Protein AF-A0A2G9HB87-F1 (afdb_monomer)

Foldseek 3Di:
DWDDPPVPPDIDDADDAAAPPDPDWWAQWAWDAAPVRKIKIWTQTDPPLQATWMWIGPPRRRDIDHTDGAPAGAPSAHKYWDQAPVRKIWIWGAGPDQQWIFIWIDNHRRNDIDTDDTPGHDPPWGWGDKYWDQDPVRKIKIWIQTSVPDIDIDIGHDD

Mean predicted aligned error: 3.16 Å

Structure (mmCIF, N/CA/C/O backbone):
data_AF-A0A2G9HB87-F1
#
_entry.id   AF-A0A2G9HB87-F1
#
loop_
_atom_site.group_PDB
_atom_site.id
_atom_site.type_symbol
_atom_site.label_atom_id
_atom_site.label_alt_id
_atom_site.label_comp_id
_atom_site.label_asym_id
_atom_site.label_entity_id
_atom_site.label_seq_id
_atom_site.pdbx_PDB_ins_code
_atom_site.Cartn_x
_atom_site.Cartn_y
_atom_site.Cartn_z
_atom_site.occupancy
_atom_site.B_iso_or_equiv
_atom_site.auth_seq_id
_atom_site.auth_comp_id
_atom_site.auth_asym_id
_atom_site.auth_atom_id
_atom_site.pdbx_PDB_model_num
ATOM 1 N N . MET A 1 1 ? 12.660 -5.390 -6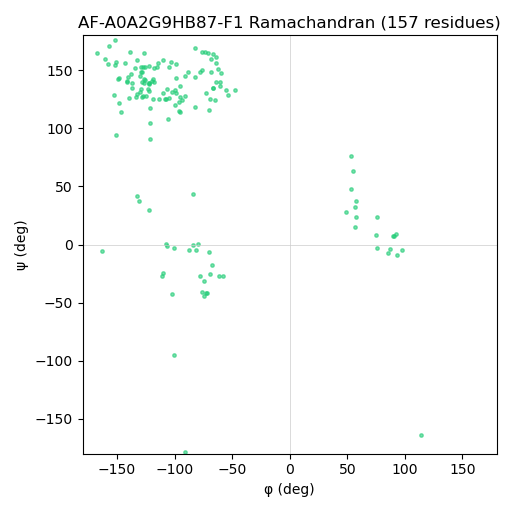.601 1.00 88.44 1 MET A N 1
ATOM 2 C CA . MET A 1 1 ? 11.629 -6.415 -6.827 1.00 88.44 1 MET A CA 1
ATOM 3 C C . MET A 1 1 ? 12.295 -7.689 -7.285 1.00 88.44 1 MET A C 1
ATOM 5 O O . MET A 1 1 ? 13.241 -7.612 -8.058 1.00 88.44 1 MET A O 1
ATOM 9 N N . GLU A 1 2 ? 11.839 -8.828 -6.789 1.00 92.75 2 GLU A N 1
ATOM 10 C CA . GLU A 1 2 ? 12.255 -10.142 -7.277 1.00 92.75 2 GLU A CA 1
ATOM 11 C C . GLU A 1 2 ? 11.063 -10.756 -8.006 1.00 92.75 2 GLU A C 1
ATOM 13 O O . GLU A 1 2 ? 9.939 -10.695 -7.510 1.00 92.75 2 GLU A O 1
ATOM 18 N N . ILE A 1 3 ? 11.293 -11.256 -9.218 1.00 93.25 3 ILE A N 1
ATOM 19 C CA . ILE A 1 3 ? 10.253 -11.751 -10.120 1.00 93.25 3 ILE A CA 1
ATOM 20 C C . ILE A 1 3 ? 10.642 -13.149 -10.585 1.00 93.25 3 ILE A C 1
ATOM 22 O O . ILE A 1 3 ? 11.807 -13.408 -10.899 1.00 93.25 3 ILE A O 1
ATOM 26 N N . THR A 1 4 ? 9.649 -14.028 -10.658 1.00 94.38 4 THR A N 1
ATOM 27 C CA . THR A 1 4 ? 9.759 -15.373 -11.218 1.00 94.38 4 THR A CA 1
ATOM 28 C C . THR A 1 4 ? 8.753 -15.539 -12.357 1.00 94.38 4 THR A C 1
ATOM 30 O O . THR A 1 4 ? 7.611 -15.092 -12.255 1.00 94.38 4 THR A O 1
ATOM 33 N N . ALA A 1 5 ? 9.187 -16.172 -13.447 1.00 93.31 5 ALA A N 1
ATOM 34 C CA . ALA A 1 5 ? 8.339 -16.520 -14.591 1.00 93.31 5 ALA A CA 1
ATOM 35 C C . ALA A 1 5 ? 8.032 -18.028 -14.657 1.00 93.31 5 ALA A C 1
ATOM 37 O O . ALA A 1 5 ? 7.329 -18.486 -15.552 1.00 93.31 5 ALA A O 1
ATOM 38 N N . ASP A 1 6 ? 8.577 -18.809 -13.725 1.00 95.69 6 ASP A N 1
ATOM 39 C CA . ASP A 1 6 ? 8.601 -20.271 -13.753 1.00 95.69 6 ASP A CA 1
ATOM 40 C C . ASP A 1 6 ? 8.133 -20.876 -12.423 1.00 95.69 6 ASP A C 1
ATOM 42 O O . ASP A 1 6 ? 8.639 -21.906 -11.972 1.00 95.69 6 ASP A 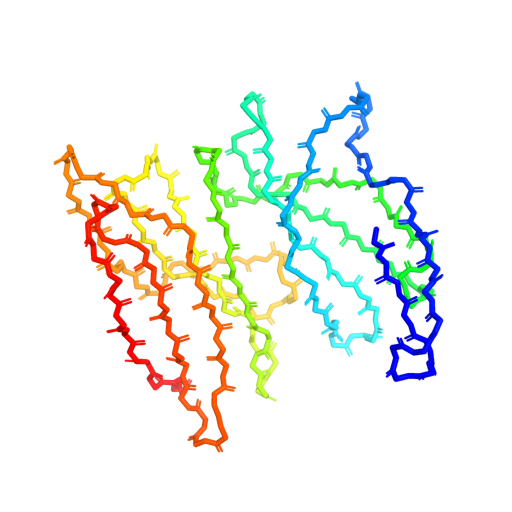O 1
ATOM 46 N N . LEU A 1 7 ? 7.133 -20.232 -11.809 1.00 94.25 7 LEU A N 1
ATOM 47 C CA . LEU A 1 7 ? 6.493 -20.664 -10.562 1.00 94.25 7 LEU A CA 1
ATOM 48 C C . LEU A 1 7 ? 7.485 -20.802 -9.393 1.00 94.25 7 LEU A C 1
ATOM 50 O O . LEU A 1 7 ? 7.374 -21.708 -8.570 1.00 94.25 7 LEU A O 1
ATOM 54 N N . GLY A 1 8 ? 8.462 -19.896 -9.318 1.00 96.19 8 GLY A N 1
ATOM 55 C CA . GLY A 1 8 ? 9.408 -19.786 -8.208 1.00 96.19 8 GLY A CA 1
ATOM 56 C C . GLY A 1 8 ? 10.680 -20.618 -8.351 1.00 96.19 8 GLY A C 1
ATOM 57 O O . GLY A 1 8 ? 11.455 -20.669 -7.395 1.00 96.19 8 GLY A O 1
ATOM 58 N N . ARG A 1 9 ? 10.927 -21.254 -9.506 1.00 96.75 9 ARG A N 1
ATOM 59 C CA . ARG A 1 9 ? 12.151 -22.047 -9.735 1.00 96.75 9 ARG A CA 1
ATOM 60 C C . ARG A 1 9 ? 13.375 -21.157 -9.916 1.00 96.75 9 ARG A C 1
ATOM 62 O O . ARG A 1 9 ? 14.432 -21.459 -9.369 1.00 96.75 9 ARG A O 1
ATOM 69 N N . THR A 1 10 ? 13.235 -20.066 -10.662 1.00 97.12 10 THR A N 1
ATOM 70 C CA . THR A 1 10 ? 14.277 -19.057 -10.840 1.00 97.12 10 THR A CA 1
ATOM 71 C C . THR A 1 10 ? 13.744 -17.661 -10.551 1.00 97.12 10 THR A C 1
ATOM 73 O O . THR A 1 10 ? 12.569 -17.348 -10.761 1.00 97.12 10 THR A O 1
ATOM 76 N N . TRP A 1 11 ? 14.641 -16.816 -10.045 1.00 97.00 11 TRP A N 1
ATOM 77 C CA . TRP A 1 11 ? 14.333 -15.457 -9.623 1.00 97.00 11 TRP A CA 1
ATOM 78 C C . TRP A 1 11 ? 15.266 -14.467 -10.303 1.00 97.00 11 TRP A C 1
ATOM 80 O O . TRP A 1 11 ? 16.469 -14.702 -10.434 1.00 97.00 11 TRP A O 1
ATOM 90 N N . ARG A 1 12 ? 14.703 -13.336 -10.723 1.00 96.00 12 ARG A N 1
ATOM 91 C CA . ARG A 1 12 ? 15.446 -12.190 -11.248 1.00 96.00 12 ARG A CA 1
ATOM 92 C C . ARG A 1 12 ? 15.136 -10.957 -10.425 1.00 96.00 12 ARG A C 1
ATOM 94 O O . ARG A 1 12 ? 13.987 -10.720 -10.059 1.00 96.00 12 ARG A O 1
ATOM 101 N N . LYS A 1 13 ? 16.168 -10.162 -10.157 1.00 94.62 13 LYS A N 1
ATOM 102 C CA . LYS A 1 13 ? 16.059 -8.920 -9.398 1.00 94.62 13 LYS A CA 1
ATOM 103 C C . LYS A 1 13 ? 15.996 -7.720 -10.341 1.00 94.62 13 LYS A C 1
ATOM 105 O O . LYS A 1 13 ? 16.863 -7.564 -11.193 1.00 94.62 13 LYS A O 1
ATOM 110 N N . TYR A 1 14 ? 15.011 -6.858 -10.117 1.00 92.31 14 TYR A N 1
ATOM 111 C CA . TYR A 1 14 ? 14.768 -5.614 -10.846 1.00 92.31 14 TYR A CA 1
ATOM 112 C C . TYR A 1 14 ? 14.666 -4.426 -9.877 1.00 92.31 14 TYR A C 1
ATOM 114 O O . TYR A 1 14 ? 14.132 -4.560 -8.768 1.00 92.31 14 TYR A O 1
ATOM 122 N N . GLY A 1 15 ? 15.196 -3.267 -10.271 1.00 86.12 15 GLY A N 1
ATOM 123 C CA . GLY A 1 15 ? 15.331 -2.069 -9.431 1.00 86.12 15 GLY A CA 1
ATOM 124 C C . GLY A 1 15 ? 16.797 -1.702 -9.134 1.00 86.12 15 GLY A C 1
ATOM 125 O O . GLY A 1 15 ? 17.691 -2.228 -9.797 1.00 86.12 15 GLY A O 1
ATOM 126 N N . PRO A 1 16 ? 17.069 -0.842 -8.130 1.00 89.56 16 PRO A N 1
ATOM 127 C CA . PRO A 1 16 ? 16.144 -0.351 -7.096 1.00 89.56 16 PRO A CA 1
ATOM 128 C C . PRO A 1 16 ? 15.084 0.630 -7.606 1.00 89.56 16 PRO A C 1
ATOM 130 O O . PRO A 1 16 ? 15.219 1.188 -8.686 1.00 89.56 16 PRO A O 1
ATOM 133 N N . ILE A 1 17 ? 14.047 0.855 -6.795 1.00 92.69 17 ILE A N 1
ATOM 134 C CA . ILE A 1 17 ? 13.102 1.963 -6.984 1.00 92.69 17 ILE A CA 1
ATOM 135 C C . ILE A 1 17 ? 13.599 3.133 -6.133 1.00 92.69 17 ILE A C 1
ATOM 137 O O . ILE A 1 17 ? 13.790 2.980 -4.923 1.00 92.69 17 ILE A O 1
ATOM 141 N N . TYR A 1 18 ? 13.807 4.289 -6.756 1.00 91.38 18 TYR A N 1
ATOM 142 C CA . TYR A 1 18 ? 14.309 5.492 -6.094 1.00 91.38 18 TYR A CA 1
ATOM 143 C C . TYR A 1 18 ? 13.232 6.565 -5.986 1.00 91.38 18 TYR A C 1
ATOM 145 O O . TYR A 1 18 ? 12.277 6.577 -6.753 1.00 91.38 18 TYR A O 1
ATOM 153 N N . ILE A 1 19 ? 13.412 7.496 -5.051 1.00 91.31 19 ILE A N 1
ATOM 154 C CA . ILE A 1 19 ? 12.736 8.796 -5.103 1.00 91.31 19 ILE A CA 1
ATOM 155 C C . ILE A 1 19 ? 13.703 9.769 -5.772 1.00 91.31 19 ILE A C 1
ATOM 157 O O . ILE A 1 19 ? 14.890 9.779 -5.445 1.00 91.31 19 ILE A O 1
ATOM 161 N N . GLN A 1 20 ? 13.208 10.601 -6.688 1.00 89.25 20 GLN A N 1
ATOM 162 C CA . GLN A 1 20 ? 14.049 11.559 -7.404 1.00 89.25 20 GLN A CA 1
ATOM 163 C C . GLN A 1 20 ? 14.849 12.441 -6.431 1.00 89.25 20 GLN A C 1
ATOM 165 O O . GLN A 1 20 ? 14.299 13.021 -5.495 1.00 89.25 20 GLN A O 1
ATOM 170 N N . GLY A 1 21 ? 16.165 12.526 -6.647 1.00 86.19 21 GLY A N 1
ATOM 171 C CA . GLY A 1 21 ? 17.073 13.302 -5.798 1.00 86.19 21 GLY A CA 1
ATOM 172 C C . GLY A 1 21 ? 17.399 12.669 -4.439 1.00 86.19 21 GLY A C 1
ATOM 173 O O . GLY A 1 21 ? 18.029 13.325 -3.613 1.00 86.19 21 GLY A O 1
ATOM 174 N N . ARG A 1 22 ? 16.999 11.414 -4.178 1.00 83.25 22 ARG A N 1
ATOM 175 C CA . ARG A 1 22 ? 17.320 10.683 -2.941 1.00 83.25 22 ARG A CA 1
ATOM 176 C C . ARG A 1 22 ? 17.896 9.302 -3.247 1.00 83.25 22 ARG A C 1
ATOM 178 O O . ARG A 1 22 ? 17.350 8.553 -4.048 1.00 83.25 22 ARG A O 1
ATOM 185 N N . SER A 1 23 ? 18.984 8.945 -2.568 1.00 74.69 23 SER A N 1
ATOM 186 C CA . SER A 1 23 ? 19.707 7.688 -2.805 1.00 74.69 23 SER A CA 1
ATOM 187 C C . SER A 1 23 ? 18.999 6.447 -2.252 1.00 74.69 23 SER A C 1
ATOM 189 O O . SER A 1 23 ? 19.113 5.384 -2.846 1.00 74.69 23 SER A O 1
ATOM 191 N N . LEU A 1 24 ? 18.245 6.553 -1.155 1.00 69.38 24 LEU A N 1
ATOM 192 C CA . LEU A 1 24 ? 17.499 5.452 -0.523 1.00 69.38 24 LEU A CA 1
ATOM 193 C C . LEU A 1 24 ? 16.294 6.032 0.217 1.00 69.38 24 LEU A C 1
ATOM 195 O O . LEU A 1 24 ? 16.468 6.980 0.983 1.00 69.38 24 LEU A O 1
ATOM 199 N N . SER A 1 25 ? 15.073 5.524 -0.009 1.00 80.75 25 SER A N 1
ATOM 200 C CA . SER A 1 25 ? 13.882 6.164 0.587 1.00 80.75 25 SER A CA 1
ATOM 201 C C . SER A 1 25 ? 12.574 5.358 0.651 1.00 80.75 25 SER A C 1
ATOM 203 O O . SER A 1 25 ? 11.625 5.847 1.263 1.00 80.75 25 SER A O 1
ATOM 205 N N . VAL A 1 26 ? 12.495 4.149 0.081 1.00 92.62 26 VAL A N 1
ATOM 206 C CA . VAL A 1 26 ? 11.250 3.358 0.023 1.00 92.62 26 VAL A CA 1
ATOM 207 C C . VAL A 1 26 ? 11.501 1.867 0.237 1.00 92.62 26 VAL A C 1
ATOM 209 O O . VAL A 1 26 ? 12.499 1.337 -0.246 1.00 92.62 26 VAL A O 1
ATOM 212 N N . ILE A 1 27 ? 10.605 1.199 0.964 1.00 93.88 27 ILE A N 1
ATOM 213 C CA . ILE A 1 27 ? 10.652 -0.232 1.306 1.00 93.88 27 ILE A CA 1
ATOM 214 C C . ILE A 1 27 ? 9.234 -0.782 1.518 1.00 93.88 27 ILE A C 1
ATOM 216 O O . ILE A 1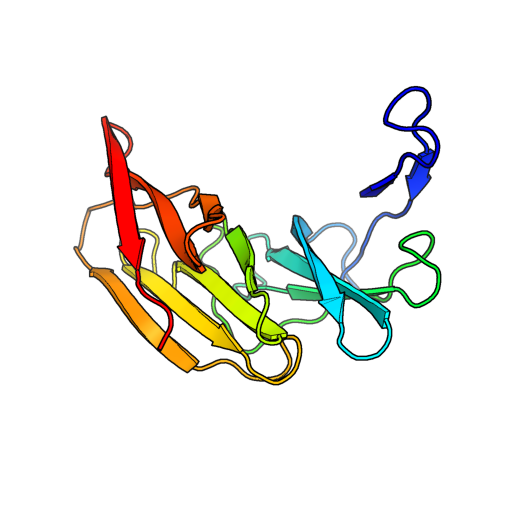 27 ? 8.274 -0.025 1.504 1.00 93.88 27 ILE A O 1
ATOM 220 N N . GLN A 1 28 ? 9.114 -2.094 1.754 1.00 95.19 28 GLN A N 1
ATOM 221 C CA . GLN A 1 28 ? 7.849 -2.787 2.062 1.00 95.19 28 GLN A CA 1
ATOM 222 C C . GLN A 1 28 ? 6.753 -2.521 1.015 1.00 95.19 28 GLN A C 1
ATOM 224 O O . GLN A 1 28 ? 5.868 -1.694 1.237 1.00 95.19 28 GLN A O 1
ATOM 229 N N . PRO A 1 29 ? 6.875 -3.175 -0.153 1.00 96.31 29 PRO A N 1
ATOM 230 C CA . PRO A 1 29 ? 5.994 -2.947 -1.286 1.00 96.31 29 PRO A CA 1
ATOM 231 C C . PRO A 1 29 ? 4.625 -3.620 -1.151 1.00 96.31 29 PRO A C 1
ATOM 233 O O . PRO A 1 29 ? 4.539 -4.746 -0.672 1.00 96.31 29 PRO A O 1
ATOM 236 N N . VAL A 1 30 ? 3.612 -2.983 -1.736 1.00 98.31 30 VAL A N 1
ATOM 237 C CA . VAL A 1 30 ? 2.282 -3.537 -2.026 1.00 98.31 30 VAL A CA 1
ATOM 238 C C . VAL A 1 30 ? 2.045 -3.430 -3.539 1.00 98.31 30 VAL A C 1
ATOM 240 O O . VAL A 1 30 ? 1.632 -2.369 -4.023 1.00 98.31 30 VAL A O 1
ATOM 243 N N . PRO A 1 31 ? 2.403 -4.459 -4.328 1.00 97.44 31 PRO A N 1
ATOM 244 C CA . PRO A 1 31 ? 2.216 -4.452 -5.774 1.00 97.44 31 PRO A CA 1
ATOM 245 C C . PRO A 1 31 ? 0.783 -4.836 -6.167 1.00 97.44 31 PRO A C 1
ATOM 247 O O . PRO A 1 31 ? 0.182 -5.729 -5.577 1.00 97.44 31 PRO A O 1
ATOM 250 N N . TYR A 1 32 ? 0.256 -4.214 -7.218 1.00 98.25 32 TYR A N 1
ATOM 251 C CA . TYR A 1 32 ? -1.031 -4.568 -7.817 1.00 98.25 32 TYR A CA 1
ATOM 252 C C . TYR A 1 32 ? -1.049 -4.245 -9.314 1.00 98.25 32 TYR A C 1
ATOM 254 O O . TYR A 1 32 ? -0.285 -3.417 -9.813 1.00 98.25 32 TYR A O 1
ATOM 262 N N . LYS A 1 33 ? -1.936 -4.919 -10.050 1.00 98.12 33 LYS A N 1
ATOM 263 C CA . LYS A 1 33 ? -2.143 -4.681 -11.482 1.00 98.12 33 LYS A CA 1
ATOM 264 C C . LYS A 1 33 ? -3.232 -3.629 -11.691 1.00 98.12 33 LYS A C 1
ATOM 266 O O . LYS A 1 33 ? -4.336 -3.759 -11.161 1.00 98.12 33 LYS A O 1
ATOM 271 N N . THR A 1 34 ? -2.944 -2.596 -12.471 1.00 98.38 34 THR A N 1
ATOM 272 C CA . THR A 1 34 ? -3.903 -1.530 -12.795 1.00 98.38 34 THR A CA 1
ATOM 273 C C . THR A 1 34 ? -4.965 -2.021 -13.779 1.00 98.38 34 THR A C 1
ATOM 275 O O . THR A 1 34 ? -4.802 -3.062 -14.423 1.00 98.38 34 THR A O 1
ATOM 278 N N . ALA A 1 35 ? -6.057 -1.271 -13.938 1.00 97.69 35 ALA A N 1
ATOM 279 C CA . ALA A 1 35 ? -7.073 -1.557 -14.954 1.00 97.69 35 ALA A CA 1
ATOM 280 C C . ALA A 1 35 ? -6.506 -1.500 -16.387 1.00 97.69 35 ALA A C 1
ATOM 282 O O . ALA A 1 35 ? -6.989 -2.198 -17.275 1.00 97.69 35 ALA A O 1
ATOM 283 N N . LYS A 1 36 ? -5.439 -0.719 -16.608 1.00 96.56 36 LYS A N 1
ATOM 284 C CA . LYS A 1 36 ? -4.728 -0.614 -17.896 1.00 96.56 36 LYS A CA 1
ATOM 285 C C . LYS A 1 36 ? -3.719 -1.744 -18.129 1.00 96.56 36 LYS A C 1
ATOM 287 O O . LYS A 1 36 ? -3.117 -1.816 -19.195 1.00 96.56 36 LYS A O 1
ATOM 292 N N . GLY A 1 37 ? -3.519 -2.616 -17.144 1.00 96.94 37 GLY A N 1
ATOM 293 C CA . GLY A 1 37 ? -2.614 -3.757 -17.226 1.00 96.94 37 GLY A CA 1
ATOM 294 C C . GLY A 1 37 ? -1.160 -3.469 -16.847 1.00 96.94 37 GLY A C 1
ATOM 295 O O . GLY A 1 37 ? -0.387 -4.426 -16.777 1.00 96.94 37 GLY A O 1
ATOM 296 N N . SER A 1 38 ? -0.803 -2.213 -16.553 1.00 97.56 38 SER A N 1
ATOM 297 C CA . SER A 1 38 ? 0.472 -1.861 -15.916 1.00 97.56 38 SER A CA 1
ATOM 298 C C . SER A 1 38 ? 0.531 -2.391 -14.479 1.00 97.56 38 SER A C 1
ATOM 300 O O . SER A 1 38 ? -0.487 -2.773 -13.891 1.00 97.56 38 SER A O 1
ATOM 302 N N . LEU A 1 39 ? 1.727 -2.431 -13.898 1.00 98.06 39 LEU A N 1
ATOM 303 C CA . LEU A 1 39 ? 1.906 -2.703 -12.476 1.00 98.06 39 LEU A CA 1
ATOM 304 C C . LEU A 1 39 ? 2.122 -1.389 -11.738 1.00 98.06 39 LEU A C 1
ATOM 306 O O . LEU A 1 39 ? 2.962 -0.587 -12.131 1.00 98.06 39 LEU A O 1
ATOM 310 N N . ARG A 1 40 ? 1.414 -1.199 -10.630 1.00 98.31 40 ARG A N 1
ATOM 311 C CA . ARG A 1 40 ? 1.711 -0.152 -9.654 1.00 98.31 40 ARG A CA 1
ATOM 312 C C . ARG A 1 40 ? 2.149 -0.782 -8.346 1.00 98.31 40 ARG A C 1
ATOM 314 O O . ARG A 1 40 ? 1.861 -1.945 -8.060 1.00 98.31 40 ARG A O 1
ATOM 321 N N . ILE A 1 41 ? 2.890 -0.011 -7.565 1.00 98.00 41 ILE A N 1
ATOM 322 C CA . ILE A 1 41 ? 3.408 -0.442 -6.273 1.00 98.00 41 ILE A CA 1
ATOM 323 C C . ILE A 1 41 ? 3.295 0.699 -5.276 1.00 98.00 41 ILE A C 1
ATOM 325 O O . ILE A 1 41 ? 3.780 1.799 -5.541 1.00 98.00 41 ILE A O 1
ATOM 329 N N . LEU A 1 42 ? 2.659 0.441 -4.135 1.00 98.56 42 LEU A N 1
ATOM 330 C CA . LEU A 1 42 ? 2.710 1.336 -2.980 1.00 98.56 42 LEU A CA 1
ATOM 331 C C . LEU A 1 42 ? 3.869 0.919 -2.085 1.00 98.56 42 LEU A C 1
ATOM 333 O O . LEU A 1 42 ? 4.182 -0.262 -1.972 1.00 98.56 42 LEU A O 1
ATOM 337 N N . LEU A 1 43 ? 4.528 1.886 -1.465 1.00 97.62 43 LEU A N 1
ATOM 338 C CA . LEU A 1 43 ? 5.740 1.668 -0.691 1.00 97.62 43 LEU A CA 1
ATOM 339 C C . LEU A 1 43 ? 5.683 2.470 0.606 1.00 97.62 43 LEU A C 1
ATOM 341 O O . LEU A 1 43 ? 5.400 3.675 0.593 1.00 97.62 43 LEU A O 1
ATOM 345 N N . ARG A 1 44 ? 6.052 1.825 1.717 1.00 96.69 44 ARG A N 1
ATOM 346 C CA . ARG A 1 44 ? 6.426 2.543 2.937 1.00 96.69 44 ARG A CA 1
ATOM 347 C C . ARG A 1 44 ? 7.636 3.423 2.637 1.00 96.69 44 ARG A C 1
ATOM 349 O O . ARG A 1 44 ? 8.608 2.973 2.027 1.00 96.69 44 ARG A O 1
ATOM 356 N N . SER A 1 45 ? 7.612 4.657 3.124 1.00 91.56 45 SER A N 1
ATOM 357 C CA . SER A 1 45 ? 8.770 5.546 3.077 1.00 91.56 45 SER A CA 1
ATOM 358 C C . SER A 1 45 ? 9.468 5.654 4.433 1.00 91.56 45 SER A C 1
ATOM 360 O O . SER A 1 45 ? 8.885 5.396 5.487 1.00 91.56 45 SER A O 1
ATOM 362 N N . PHE A 1 46 ? 10.749 6.019 4.405 1.00 87.19 46 PHE A N 1
ATOM 363 C CA . PHE A 1 46 ? 11.506 6.323 5.620 1.00 87.19 46 PHE A CA 1
ATOM 364 C C . PHE A 1 46 ? 11.145 7.705 6.191 1.00 87.19 46 PHE A C 1
ATOM 366 O O . PHE A 1 46 ? 10.551 8.556 5.520 1.00 87.19 46 PHE A O 1
ATOM 373 N N . THR A 1 47 ? 11.560 7.943 7.439 1.00 80.12 47 THR A N 1
ATOM 374 C CA . THR A 1 47 ? 11.425 9.230 8.134 1.00 80.12 47 THR A CA 1
ATOM 375 C C . THR A 1 47 ? 11.885 10.403 7.260 1.00 80.12 47 THR A C 1
ATOM 377 O O . THR A 1 47 ? 12.952 10.356 6.648 1.00 80.12 47 THR A O 1
ATOM 380 N N . GLY A 1 48 ? 11.079 11.468 7.211 1.00 86.06 48 GLY A N 1
ATOM 381 C CA . GLY A 1 48 ? 11.363 12.683 6.434 1.00 86.06 48 GLY A CA 1
ATOM 382 C C . GLY A 1 48 ? 10.685 12.737 5.062 1.00 86.06 48 GLY A C 1
ATOM 383 O O . GLY A 1 48 ? 10.794 13.751 4.374 1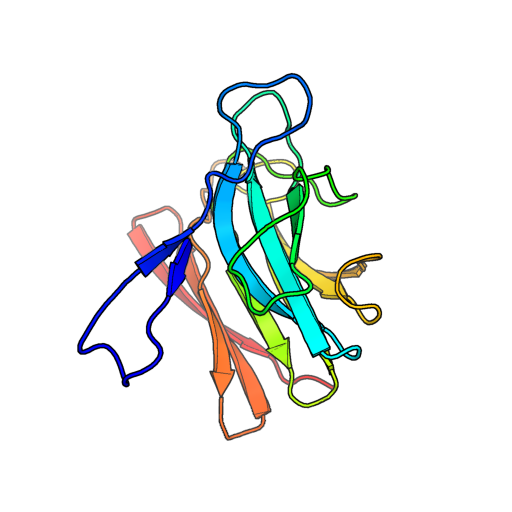.00 86.06 48 GLY A O 1
ATOM 384 N N . ILE A 1 49 ? 9.993 11.671 4.651 1.00 90.50 49 ILE A N 1
ATOM 385 C CA . ILE A 1 49 ? 9.039 11.691 3.524 1.00 90.50 49 ILE A CA 1
ATOM 386 C C . ILE A 1 49 ? 7.613 11.723 4.064 1.00 90.50 49 ILE A C 1
ATOM 388 O O . ILE A 1 49 ? 6.793 12.495 3.579 1.00 90.50 49 ILE A O 1
ATOM 392 N N . ASN A 1 50 ? 7.349 10.927 5.106 1.00 93.31 50 ASN A N 1
ATOM 393 C CA . ASN A 1 50 ? 6.109 10.921 5.887 1.00 93.31 50 ASN A CA 1
ATOM 394 C C . ASN A 1 50 ? 4.838 10.669 5.049 1.00 93.31 50 ASN A C 1
ATOM 396 O O . ASN A 1 50 ? 3.732 11.056 5.435 1.00 93.31 50 ASN A O 1
ATOM 400 N N . LYS A 1 51 ? 5.000 10.030 3.888 1.00 95.94 51 LYS A N 1
ATOM 401 C CA . LYS A 1 51 ? 3.944 9.718 2.920 1.00 95.94 51 LYS A CA 1
ATOM 402 C C . LYS A 1 51 ? 4.128 8.308 2.386 1.00 95.94 51 LYS A C 1
ATOM 404 O O . LYS A 1 51 ? 5.261 7.860 2.213 1.00 95.94 51 LYS A O 1
ATOM 409 N N . ILE A 1 52 ? 3.039 7.621 2.081 1.00 97.94 52 ILE A N 1
ATOM 410 C CA . ILE A 1 52 ? 3.120 6.430 1.231 1.00 97.94 52 ILE A CA 1
ATOM 411 C C . ILE A 1 52 ? 3.542 6.892 -0.163 1.00 97.94 52 ILE A C 1
ATOM 413 O O . ILE A 1 52 ? 3.018 7.887 -0.668 1.00 97.94 52 ILE A O 1
ATOM 417 N N . CYS A 1 53 ? 4.495 6.196 -0.773 1.00 97.44 53 CYS A N 1
ATOM 418 C CA . CYS A 1 53 ? 4.955 6.499 -2.124 1.00 97.44 53 CYS A CA 1
ATOM 419 C C . CYS A 1 53 ? 4.412 5.482 -3.124 1.00 97.44 53 CYS A C 1
ATOM 421 O O . CYS A 1 53 ? 4.187 4.330 -2.768 1.00 97.44 53 CYS A O 1
ATOM 423 N N . MET A 1 54 ? 4.268 5.897 -4.379 1.00 97.94 54 MET A N 1
ATOM 424 C CA . MET A 1 54 ? 3.835 5.044 -5.478 1.00 97.94 54 MET A CA 1
ATOM 425 C C . MET A 1 54 ? 4.829 5.087 -6.636 1.00 97.94 54 MET A C 1
ATOM 427 O O . MET A 1 54 ? 5.378 6.144 -6.943 1.00 97.94 54 MET A O 1
ATOM 431 N N . SER A 1 55 ? 5.050 3.945 -7.280 1.00 97.38 55 SER A N 1
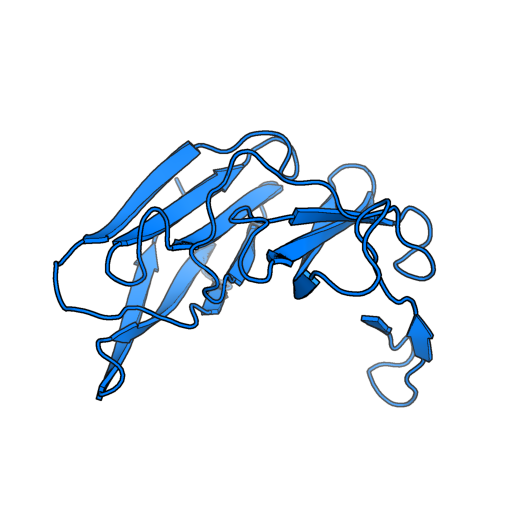ATOM 432 C CA . SER A 1 55 ? 5.777 3.821 -8.547 1.00 97.38 55 SER A CA 1
ATOM 433 C C . SER A 1 55 ? 4.981 2.935 -9.512 1.00 97.38 55 SER A C 1
ATOM 435 O O . SER A 1 55 ? 4.107 2.172 -9.090 1.00 97.38 55 SER A O 1
ATOM 437 N N . GLU A 1 56 ? 5.260 3.062 -10.803 1.00 97.94 56 GLU A N 1
ATOM 438 C CA . GLU A 1 56 ? 4.582 2.349 -11.880 1.00 97.94 56 GLU A CA 1
ATOM 439 C C . GLU A 1 56 ? 5.604 1.671 -12.798 1.00 97.94 56 GLU A C 1
ATOM 441 O O . GLU A 1 56 ? 6.728 2.145 -12.973 1.00 97.94 56 GLU A O 1
ATOM 446 N N . SER A 1 57 ? 5.200 0.535 -13.356 1.00 97.75 57 SER A N 1
ATOM 447 C CA . SER A 1 57 ? 5.935 -0.250 -14.335 1.00 97.75 57 SER A CA 1
ATOM 448 C C . SER A 1 57 ? 5.011 -0.626 -15.488 1.00 97.75 57 SER A C 1
ATOM 450 O O . SER A 1 57 ? 3.919 -1.168 -15.290 1.00 97.75 57 SER A O 1
ATOM 452 N N . SER A 1 58 ? 5.468 -0.371 -16.710 1.00 97.19 58 SER A N 1
ATOM 453 C CA . SER A 1 58 ? 4.755 -0.682 -17.953 1.00 97.19 58 SER A CA 1
ATOM 454 C C . SER A 1 58 ? 5.259 -1.954 -18.646 1.00 97.19 58 SER A C 1
ATOM 456 O O . SER A 1 58 ? 4.685 -2.366 -19.650 1.00 97.19 58 SER A O 1
ATOM 458 N N . ASP A 1 59 ? 6.294 -2.605 -18.107 1.00 95.56 59 ASP A N 1
ATOM 459 C CA . ASP A 1 59 ? 7.002 -3.739 -18.719 1.00 95.56 59 ASP A CA 1
ATOM 460 C C . ASP A 1 59 ? 6.995 -5.004 -17.838 1.00 95.56 59 ASP A C 1
ATOM 462 O O . ASP A 1 59 ? 7.911 -5.829 -17.868 1.00 95.56 59 ASP A O 1
ATOM 466 N N . GLY A 1 60 ? 5.945 -5.162 -17.028 1.00 93.19 60 GLY A N 1
ATOM 467 C CA . GLY A 1 60 ? 5.766 -6.340 -16.177 1.00 93.19 60 GLY A CA 1
ATOM 468 C C . GLY A 1 60 ? 6.666 -6.360 -14.939 1.00 93.19 60 GLY A C 1
ATOM 469 O O . GLY A 1 60 ? 6.923 -7.428 -14.389 1.00 93.19 60 GLY A O 1
ATOM 470 N N . GLY A 1 61 ? 7.130 -5.196 -14.481 1.00 94.62 61 GLY A N 1
ATOM 471 C CA . GLY A 1 61 ? 7.929 -5.045 -13.264 1.00 94.62 61 GLY A CA 1
ATOM 472 C C . GLY A 1 61 ? 9.438 -5.088 -13.498 1.00 94.62 61 GLY A C 1
ATOM 473 O O . GLY A 1 61 ? 10.186 -5.136 -12.514 1.00 94.62 61 GLY A O 1
ATOM 474 N N . CYS A 1 62 ? 9.887 -5.067 -14.759 1.00 93.56 62 CYS A N 1
ATOM 475 C CA . CYS A 1 62 ? 11.306 -5.084 -15.109 1.00 93.56 62 CYS A CA 1
ATOM 476 C C . CYS A 1 62 ? 11.956 -3.714 -14.872 1.00 93.56 62 CYS A C 1
ATOM 478 O O . CYS A 1 62 ? 13.065 -3.628 -14.340 1.00 93.56 62 CYS A O 1
ATOM 480 N N . THR A 1 63 ? 11.252 -2.638 -15.210 1.00 95.25 63 THR A N 1
ATOM 481 C CA . THR A 1 63 ? 11.640 -1.257 -14.919 1.00 95.25 63 THR A CA 1
ATOM 482 C C . THR A 1 63 ? 10.526 -0.536 -14.175 1.00 95.25 63 THR A C 1
ATOM 484 O O . THR A 1 63 ? 9.356 -0.902 -14.266 1.00 95.25 63 THR A O 1
ATOM 487 N N . TRP A 1 64 ? 10.909 0.458 -13.377 1.00 95.75 64 TRP A N 1
ATOM 488 C CA . TRP A 1 64 ? 10.007 1.207 -12.508 1.00 95.75 64 TRP A CA 1
ATOM 489 C C . TRP A 1 64 ? 10.340 2.690 -12.588 1.00 95.75 64 TRP A C 1
ATOM 491 O O . TRP A 1 64 ? 11.516 3.065 -12.553 1.00 95.75 64 TRP A O 1
ATOM 501 N N . ASP A 1 65 ? 9.310 3.525 -12.624 1.00 95.56 65 ASP A N 1
ATOM 502 C CA . ASP A 1 65 ? 9.467 4.967 -12.486 1.00 95.56 65 ASP A CA 1
ATOM 503 C C . ASP A 1 65 ? 10.009 5.341 -11.099 1.00 95.56 65 ASP A C 1
ATOM 505 O O . ASP A 1 65 ? 9.891 4.595 -10.119 1.00 95.56 65 ASP A O 1
ATOM 509 N N . ASN A 1 66 ? 10.552 6.555 -10.976 1.00 95.00 66 ASN A N 1
ATOM 510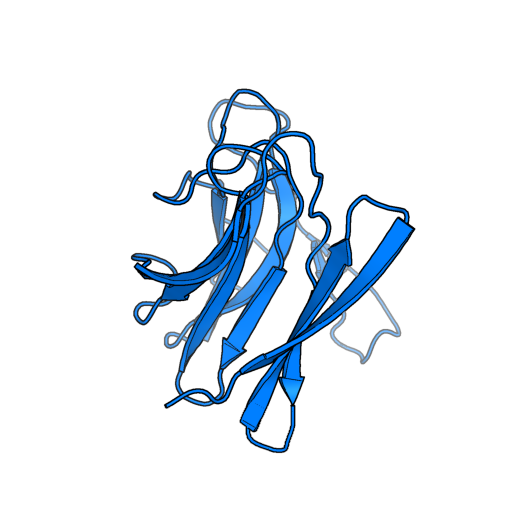 C CA . ASN A 1 66 ? 10.831 7.117 -9.657 1.00 95.00 66 ASN A CA 1
ATOM 511 C C . ASN A 1 66 ? 9.551 7.131 -8.811 1.00 95.00 66 ASN A C 1
ATOM 513 O O . ASN A 1 66 ? 8.508 7.609 -9.259 1.00 95.00 66 ASN A O 1
ATOM 517 N N . ALA A 1 67 ? 9.654 6.664 -7.570 1.00 95.88 67 ALA A N 1
ATOM 518 C CA . ALA A 1 67 ? 8.565 6.691 -6.616 1.00 95.88 67 ALA A CA 1
ATOM 519 C C . ALA A 1 67 ? 8.208 8.135 -6.236 1.00 95.88 67 ALA A C 1
ATOM 521 O O . ALA A 1 67 ? 9.082 8.960 -5.946 1.00 95.88 67 ALA A O 1
ATOM 522 N N . ARG A 1 68 ? 6.908 8.428 -6.215 1.00 95.50 68 ARG A N 1
ATOM 523 C CA . ARG A 1 68 ? 6.344 9.749 -5.916 1.00 95.50 68 ARG A CA 1
ATOM 524 C C . ARG A 1 68 ? 5.432 9.665 -4.689 1.00 95.50 68 ARG A C 1
ATOM 526 O O . ARG A 1 68 ? 4.714 8.674 -4.558 1.00 95.50 68 ARG A O 1
ATOM 533 N N . PRO A 1 69 ? 5.443 10.659 -3.785 1.00 95.62 69 PRO A N 1
ATOM 534 C CA . PRO A 1 69 ? 4.518 10.692 -2.657 1.00 95.62 69 PRO A CA 1
ATOM 535 C C . PRO A 1 69 ? 3.055 10.728 -3.111 1.00 95.62 69 PRO A C 1
ATOM 537 O O . PRO A 1 69 ? 2.711 11.444 -4.049 1.00 95.62 69 PRO A O 1
ATOM 540 N N . THR A 1 70 ? 2.204 9.994 -2.404 1.00 97.75 70 THR A N 1
ATOM 541 C CA . THR A 1 70 ? 0.740 10.075 -2.507 1.00 97.75 70 THR A CA 1
ATOM 542 C C . THR A 1 70 ? 0.190 11.100 -1.498 1.00 97.75 70 THR A C 1
ATOM 544 O O . THR A 1 70 ? 0.940 11.721 -0.734 1.00 97.75 70 THR A O 1
ATOM 547 N N . GLN A 1 71 ? -1.132 11.279 -1.447 1.00 97.06 71 GLN A N 1
ATOM 548 C CA . GLN A 1 71 ? -1.801 12.041 -0.384 1.00 97.06 71 GLN A CA 1
ATOM 549 C C . GLN A 1 71 ? -1.748 11.331 0.978 1.00 97.06 71 GLN A C 1
ATOM 551 O O . GLN A 1 71 ? -1.784 12.012 2.009 1.00 97.06 71 GLN A O 1
ATOM 556 N N . LEU A 1 72 ? -1.613 10.001 1.005 1.00 98.31 72 LEU A N 1
ATOM 557 C CA . LEU A 1 72 ? -1.679 9.210 2.230 1.00 98.31 72 LEU A CA 1
ATOM 558 C C . LEU A 1 72 ? -0.463 9.457 3.143 1.00 98.31 72 LEU A C 1
ATOM 560 O O . LEU A 1 72 ? 0.682 9.302 2.703 1.00 98.31 72 LEU A O 1
ATOM 564 N N . PRO A 1 73 ? -0.670 9.834 4.419 1.00 97.44 73 PRO A N 1
ATOM 565 C CA . PRO A 1 73 ? 0.413 9.918 5.396 1.00 97.44 73 PRO A CA 1
ATOM 566 C C . PRO A 1 73 ? 1.041 8.546 5.671 1.00 97.44 73 PRO A C 1
ATOM 568 O O . PRO A 1 73 ? 0.417 7.506 5.478 1.00 97.44 73 PRO A O 1
ATOM 571 N N . ASN A 1 74 ? 2.289 8.548 6.135 1.00 96.56 74 ASN A N 1
ATOM 572 C CA . ASN A 1 74 ? 2.929 7.349 6.663 1.00 96.56 74 ASN A CA 1
ATOM 573 C C . ASN A 1 74 ? 3.896 7.712 7.803 1.00 96.56 74 ASN A C 1
ATOM 575 O O . ASN A 1 74 ? 4.926 8.335 7.538 1.00 96.56 74 ASN A O 1
ATOM 579 N N . PRO A 1 75 ? 3.634 7.303 9.057 1.00 95.56 75 PRO A N 1
ATOM 580 C CA . PRO A 1 75 ? 4.496 7.588 10.201 1.00 95.56 75 PRO A CA 1
ATOM 581 C C . PRO A 1 75 ? 5.642 6.563 10.300 1.00 95.56 75 PRO A C 1
ATOM 583 O O . PRO A 1 75 ? 5.933 6.030 11.374 1.00 95.56 75 PRO A O 1
ATOM 586 N N . ASN A 1 76 ? 6.273 6.237 9.164 1.00 94.00 76 ASN A N 1
ATOM 587 C CA . ASN A 1 76 ? 7.283 5.186 9.037 1.00 94.00 76 ASN A CA 1
ATOM 588 C C . ASN A 1 76 ? 6.783 3.829 9.584 1.00 94.00 76 ASN A C 1
ATOM 590 O O . ASN A 1 76 ? 7.459 3.157 10.375 1.00 94.00 76 ASN A O 1
ATOM 594 N N . SER A 1 77 ? 5.570 3.433 9.193 1.00 95.31 77 SER A N 1
ATOM 595 C CA . SER A 1 77 ? 4.922 2.181 9.602 1.00 95.31 77 SER A CA 1
ATOM 596 C C . SER A 1 77 ? 4.562 1.313 8.398 1.00 95.31 77 SER A C 1
ATOM 598 O O . SER A 1 77 ? 4.411 1.813 7.280 1.00 95.31 77 SER A O 1
ATOM 600 N N . GLY A 1 78 ? 4.496 -0.001 8.630 1.00 97.00 78 GLY A N 1
ATOM 601 C CA . GLY A 1 78 ? 4.127 -0.972 7.603 1.00 97.00 78 GLY A CA 1
ATOM 602 C C . GLY A 1 78 ? 2.728 -0.700 7.051 1.00 97.00 78 GLY A C 1
ATOM 603 O O . GLY A 1 78 ? 1.854 -0.222 7.773 1.00 97.00 78 GLY A O 1
ATOM 604 N N . ILE A 1 79 ? 2.547 -1.014 5.776 1.00 98.62 79 ILE A N 1
ATOM 605 C CA . ILE A 1 79 ? 1.284 -0.906 5.051 1.00 98.62 79 ILE A CA 1
ATOM 606 C C . ILE A 1 79 ? 1.036 -2.237 4.358 1.00 98.62 79 ILE A C 1
ATOM 608 O O . ILE A 1 79 ? 2.001 -2.924 4.018 1.00 98.62 79 ILE A O 1
ATOM 612 N N . ASP A 1 80 ? -0.226 -2.571 4.132 1.00 98.81 80 ASP A N 1
ATOM 613 C CA . ASP A 1 80 ? -0.583 -3.667 3.241 1.00 98.81 80 ASP A CA 1
ATOM 614 C C . ASP A 1 80 ? -1.955 -3.434 2.623 1.00 98.81 80 ASP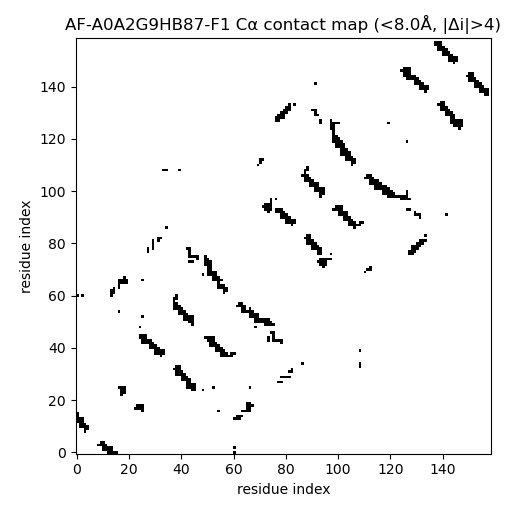 A C 1
ATOM 616 O O . ASP A 1 80 ? -2.787 -2.705 3.171 1.00 98.81 80 ASP A O 1
ATOM 620 N N . GLY A 1 81 ? -2.180 -4.018 1.456 1.00 98.44 81 GLY A N 1
ATOM 621 C CA . GLY A 1 81 ? -3.390 -3.798 0.691 1.00 98.44 81 GLY A CA 1
ATOM 622 C C . GLY A 1 81 ? -3.560 -4.792 -0.440 1.00 98.44 81 GLY A C 1
ATOM 623 O O . GLY A 1 81 ? -2.630 -5.476 -0.857 1.00 98.44 81 GLY A O 1
ATOM 624 N N . VAL A 1 82 ? -4.776 -4.847 -0.965 1.00 98.44 82 VAL A N 1
ATOM 625 C CA . VAL A 1 82 ? -5.149 -5.772 -2.029 1.00 98.44 82 VAL A CA 1
ATOM 626 C C . VAL A 1 82 ? -6.087 -5.081 -3.002 1.00 98.44 82 VAL A C 1
ATOM 628 O O . VAL A 1 82 ? -6.970 -4.314 -2.605 1.00 98.44 82 VAL A O 1
ATOM 631 N N . LYS A 1 83 ? -5.894 -5.350 -4.293 1.00 98.38 83 LYS A N 1
ATOM 632 C CA . LYS A 1 83 ? -6.871 -4.970 -5.306 1.00 98.38 83 LYS A CA 1
ATOM 633 C C . LYS A 1 83 ? -7.975 -6.018 -5.339 1.00 98.38 83 LYS A C 1
ATOM 635 O O . LYS A 1 83 ? -7.704 -7.189 -5.598 1.00 98.38 83 LYS A O 1
ATOM 640 N N . LEU A 1 84 ? -9.191 -5.586 -5.041 1.00 98.00 84 LEU A N 1
ATOM 641 C CA . LEU A 1 84 ? -10.383 -6.413 -5.025 1.00 98.00 84 LEU A CA 1
ATOM 642 C C . LEU A 1 84 ? -10.764 -6.854 -6.438 1.00 98.00 84 LEU A C 1
ATOM 644 O O . LEU A 1 84 ? -10.409 -6.231 -7.442 1.00 98.00 84 LEU A O 1
ATOM 648 N N . THR A 1 85 ? -11.548 -7.923 -6.494 1.00 96.69 85 THR A N 1
ATOM 649 C CA . THR A 1 85 ? -12.130 -8.484 -7.721 1.00 96.69 85 THR A CA 1
ATOM 650 C C . THR A 1 85 ? -12.999 -7.494 -8.501 1.00 96.69 85 THR A C 1
ATOM 652 O O . THR A 1 85 ? -13.067 -7.591 -9.723 1.00 96.69 85 THR A O 1
ATOM 655 N N . ASP A 1 86 ? -13.605 -6.512 -7.831 1.00 96.06 86 ASP A N 1
ATOM 656 C CA . ASP A 1 86 ? -14.382 -5.435 -8.461 1.00 96.06 86 ASP A CA 1
ATOM 657 C C . ASP A 1 86 ? -13.530 -4.252 -8.963 1.00 96.06 86 ASP A C 1
ATOM 659 O O . ASP A 1 86 ? -14.056 -3.291 -9.524 1.00 96.06 86 ASP A O 1
ATOM 663 N N . GLY A 1 87 ? -12.209 -4.317 -8.780 1.00 97.44 87 GLY A N 1
ATOM 664 C CA . GLY A 1 87 ? -11.257 -3.310 -9.234 1.00 97.44 87 GLY A CA 1
ATOM 665 C C . GLY A 1 87 ? -10.910 -2.231 -8.210 1.00 97.44 87 GLY A C 1
ATOM 666 O O . GLY A 1 87 ? -9.953 -1.492 -8.449 1.00 97.44 87 GLY A O 1
ATOM 667 N N . ARG A 1 88 ? -11.599 -2.149 -7.066 1.00 98.12 88 ARG A N 1
ATOM 668 C CA . ARG A 1 88 ? -11.213 -1.242 -5.975 1.00 98.12 88 ARG A CA 1
ATOM 669 C C . ARG A 1 88 ? -9.907 -1.694 -5.332 1.00 98.12 88 ARG A C 1
ATOM 671 O O . ARG A 1 88 ? -9.631 -2.884 -5.233 1.00 98.12 88 ARG A O 1
ATOM 678 N N . LEU A 1 89 ? -9.111 -0.755 -4.841 1.00 98.50 89 LEU A N 1
ATOM 679 C CA . LEU A 1 89 ? -7.918 -1.034 -4.044 1.00 98.50 89 LEU A CA 1
ATOM 680 C C . LEU A 1 89 ? -8.213 -0.726 -2.576 1.00 98.50 89 LEU A C 1
ATOM 682 O O . LEU A 1 89 ? -8.642 0.380 -2.264 1.00 98.50 89 LEU A O 1
ATOM 686 N N . VAL A 1 90 ? -7.978 -1.690 -1.686 1.00 98.50 90 VAL A N 1
ATOM 687 C CA . VAL A 1 90 ? -8.107 -1.529 -0.229 1.00 98.50 90 VAL A CA 1
ATOM 688 C C . VAL A 1 90 ? -6.715 -1.484 0.384 1.00 98.50 90 VAL A C 1
ATOM 690 O O . VAL A 1 90 ? -5.885 -2.334 0.067 1.00 98.50 90 VAL A O 1
ATOM 693 N N . LEU A 1 91 ? -6.465 -0.533 1.282 1.00 98.81 91 LEU A N 1
ATOM 694 C CA . LEU A 1 91 ? -5.188 -0.378 1.973 1.00 98.81 91 LEU A CA 1
ATOM 695 C C . LEU A 1 91 ? -5.397 -0.173 3.472 1.00 98.81 91 LEU A C 1
ATOM 697 O O . LEU A 1 91 ? -6.102 0.747 3.883 1.00 98.81 91 LEU A O 1
ATOM 701 N N . ALA A 1 92 ? -4.728 -0.988 4.282 1.00 98.75 92 ALA A N 1
ATOM 702 C CA . ALA A 1 92 ? -4.570 -0.767 5.710 1.00 98.75 92 ALA A CA 1
ATOM 703 C C . ALA A 1 92 ? -3.241 -0.051 5.980 1.00 98.75 92 ALA A C 1
ATOM 705 O O . ALA A 1 92 ? -2.173 -0.486 5.536 1.00 98.75 92 ALA A O 1
ATOM 706 N N . TYR A 1 93 ? -3.300 1.064 6.704 1.00 98.69 93 TYR A N 1
ATOM 707 C CA . TYR A 1 93 ? -2.134 1.908 6.955 1.00 98.69 93 TYR A CA 1
ATOM 708 C C . TYR A 1 93 ? -2.320 2.777 8.203 1.00 98.69 93 TYR A C 1
ATOM 710 O O . TYR A 1 93 ? -3.444 3.078 8.614 1.00 98.69 93 TYR A O 1
ATOM 718 N N . ASN A 1 94 ? -1.210 3.195 8.818 1.00 98.38 94 ASN A N 1
ATOM 719 C CA . ASN A 1 94 ? -1.273 4.175 9.899 1.00 98.38 94 ASN A CA 1
ATOM 720 C C . ASN A 1 94 ? -1.216 5.608 9.372 1.00 98.38 94 ASN A C 1
ATOM 722 O O . ASN A 1 94 ? -0.516 5.888 8.397 1.00 98.38 94 ASN A O 1
ATOM 726 N N . THR A 1 95 ? -1.886 6.524 10.075 1.00 97.00 95 THR A N 1
ATOM 727 C CA . THR A 1 95 ? -2.008 7.925 9.650 1.00 97.00 95 THR A CA 1
ATOM 728 C C . THR A 1 95 ? -1.038 8.866 10.370 1.00 97.00 95 THR A C 1
ATOM 730 O O . THR A 1 95 ? 0.106 9.023 9.950 1.00 97.00 95 THR A O 1
ATOM 733 N N . ILE A 1 96 ? -1.483 9.520 11.441 1.00 93.62 96 ILE A N 1
ATOM 734 C CA . ILE A 1 96 ? -0.715 10.523 12.191 1.00 93.62 96 ILE A CA 1
ATOM 735 C C . ILE A 1 96 ? 0.329 9.892 13.118 1.00 93.62 96 ILE A C 1
ATOM 737 O O . ILE A 1 96 ? 1.352 10.499 13.419 1.00 93.62 96 ILE A O 1
ATOM 741 N N . SER A 1 97 ? 0.082 8.665 13.567 1.00 95.88 97 SER A N 1
ATOM 742 C CA . SER A 1 97 ? 0.930 7.921 14.492 1.00 95.88 97 SER A CA 1
ATOM 743 C C . SER A 1 97 ? 0.666 6.428 14.328 1.00 95.88 97 SER A C 1
ATOM 745 O O . SER A 1 97 ? -0.296 6.025 13.675 1.00 95.88 97 SER A O 1
ATOM 747 N N . ARG A 1 98 ? 1.482 5.587 14.968 1.00 96.69 98 ARG A N 1
ATOM 748 C CA . ARG A 1 98 ? 1.220 4.141 15.028 1.00 96.69 98 ARG A CA 1
ATOM 749 C C . ARG A 1 98 ? 0.019 3.762 15.909 1.00 96.69 98 ARG A C 1
ATOM 751 O O . ARG A 1 98 ? -0.366 2.600 15.901 1.00 96.69 98 ARG A O 1
ATOM 758 N N . GLY A 1 99 ? -0.573 4.717 16.628 1.00 98.06 99 GLY A N 1
ATOM 759 C CA . GLY A 1 99 ? -1.794 4.526 17.418 1.00 98.06 99 GLY A CA 1
ATOM 760 C C . GLY A 1 99 ? -3.086 4.733 16.625 1.00 98.06 99 GLY A C 1
ATOM 761 O O . GLY A 1 99 ? -4.160 4.492 17.161 1.00 98.06 99 GLY A O 1
ATOM 762 N N . VAL A 1 100 ? -2.996 5.158 15.356 1.00 98.38 100 VAL A N 1
ATOM 763 C CA . VAL A 1 100 ? -4.159 5.348 14.476 1.00 98.38 100 VAL A CA 1
ATOM 764 C C . VAL A 1 100 ? -4.002 4.476 13.238 1.00 98.38 100 VAL A C 1
ATOM 766 O O . VAL A 1 100 ? -3.199 4.794 12.357 1.00 98.38 100 VAL A O 1
ATOM 769 N N . LEU A 1 101 ? -4.743 3.369 13.178 1.00 98.69 101 LEU A N 1
ATOM 770 C CA . LEU A 1 101 ? -4.764 2.428 12.056 1.00 98.69 101 LEU A CA 1
ATOM 771 C C . LEU A 1 101 ? -6.096 2.558 11.314 1.00 98.69 101 LEU A C 1
ATOM 773 O O . LEU A 1 101 ? -7.165 2.422 11.909 1.00 98.69 101 LEU A O 1
ATOM 777 N N . LYS A 1 102 ? -6.031 2.802 10.006 1.00 98.69 102 LYS A N 1
ATOM 778 C CA . LYS A 1 102 ? -7.208 3.000 9.157 1.00 98.69 102 LYS A CA 1
ATOM 779 C C . LYS A 1 102 ? -7.204 2.084 7.944 1.00 98.69 102 LYS A C 1
ATOM 781 O O . LYS A 1 102 ? -6.172 1.521 7.577 1.00 98.69 102 LYS A O 1
ATOM 786 N N . VAL A 1 103 ? -8.373 1.988 7.322 1.00 98.62 103 VAL A N 1
ATOM 787 C CA . VAL A 1 103 ? -8.583 1.396 6.003 1.00 98.62 103 VAL A CA 1
ATOM 788 C C . VAL A 1 103 ? -9.016 2.500 5.046 1.00 98.62 103 VAL A C 1
ATOM 790 O O . VAL A 1 103 ? -10.009 3.186 5.303 1.00 98.62 103 VAL A O 1
ATOM 793 N N . ALA A 1 104 ? -8.289 2.645 3.942 1.00 98.56 104 ALA A N 1
ATOM 794 C CA . ALA A 1 104 ? -8.649 3.522 2.836 1.00 98.56 104 ALA A CA 1
ATOM 795 C C . ALA A 1 104 ? -8.938 2.718 1.566 1.00 98.56 104 ALA A C 1
ATOM 797 O O . ALA A 1 104 ? -8.405 1.623 1.366 1.00 98.56 104 ALA A O 1
ATOM 798 N N . VAL A 1 105 ? -9.778 3.287 0.704 1.00 98.56 105 VAL A N 1
ATOM 799 C CA . VAL A 1 105 ? -10.155 2.722 -0.593 1.00 98.56 105 VAL A CA 1
ATOM 800 C C . VAL A 1 105 ? -9.808 3.692 -1.713 1.00 98.56 105 VAL A C 1
ATOM 802 O O . VAL A 1 105 ? -10.038 4.896 -1.589 1.00 98.56 105 VAL A O 1
ATOM 805 N N . SER A 1 106 ? -9.296 3.151 -2.815 1.00 98.75 106 SER A N 1
ATOM 806 C CA . SER A 1 106 ? -9.146 3.843 -4.094 1.00 98.75 106 SER A CA 1
ATOM 807 C C . SER A 1 106 ? -9.974 3.146 -5.176 1.00 98.75 106 SER A C 1
ATOM 809 O O . SER A 1 106 ? -10.025 1.916 -5.245 1.00 98.75 106 SER A O 1
ATOM 811 N N . THR A 1 107 ? -10.618 3.940 -6.031 1.00 98.44 107 THR A N 1
ATOM 812 C CA . THR A 1 107 ? -11.384 3.478 -7.204 1.00 98.44 107 THR A CA 1
ATOM 813 C C . THR A 1 107 ? -10.673 3.775 -8.527 1.00 98.44 107 THR A C 1
ATOM 815 O O . THR A 1 107 ? -11.209 3.487 -9.592 1.00 98.44 107 THR A O 1
ATOM 818 N N . ASP A 1 108 ? -9.487 4.379 -8.474 1.00 98.44 108 ASP A N 1
ATOM 819 C CA . ASP A 1 108 ? -8.733 4.914 -9.611 1.00 98.44 108 ASP A CA 1
ATOM 820 C C . ASP A 1 108 ? -7.262 4.473 -9.568 1.00 98.44 108 ASP A C 1
ATOM 822 O O . ASP A 1 108 ? -6.340 5.237 -9.842 1.00 98.44 108 ASP A O 1
ATOM 826 N N . ASP A 1 109 ? -7.041 3.204 -9.217 1.00 98.38 109 ASP A N 1
ATOM 827 C CA . ASP A 1 109 ? -5.714 2.582 -9.203 1.00 98.38 109 ASP A CA 1
ATOM 828 C C . ASP A 1 109 ? -4.686 3.308 -8.316 1.00 98.38 109 ASP A C 1
ATOM 830 O O . ASP A 1 109 ? -3.493 3.291 -8.604 1.00 98.38 109 ASP A O 1
ATOM 834 N N . GLY A 1 110 ? -5.129 3.920 -7.220 1.00 98.12 110 GLY A N 1
ATOM 835 C CA . GLY A 1 110 ? -4.273 4.553 -6.219 1.00 98.12 110 GLY A CA 1
ATOM 836 C C . GLY A 1 110 ? -3.977 6.035 -6.456 1.00 98.12 110 GLY A C 1
ATOM 837 O O . GLY A 1 110 ? -3.168 6.590 -5.706 1.00 98.12 110 GLY A O 1
ATOM 838 N N . ASP A 1 111 ? -4.611 6.678 -7.443 1.00 98.19 111 ASP A N 1
ATOM 839 C CA . ASP A 1 111 ? -4.458 8.119 -7.692 1.00 98.19 111 ASP A CA 1
ATOM 840 C C . ASP A 1 111 ? -5.167 8.954 -6.602 1.00 98.19 111 ASP A C 1
ATOM 842 O O . ASP A 1 111 ? -4.595 9.912 -6.066 1.00 98.19 111 ASP A O 1
ATOM 846 N N . SER A 1 112 ? -6.371 8.551 -6.185 1.00 98.56 112 SER A N 1
ATOM 847 C CA . SER A 1 112 ? -7.133 9.141 -5.082 1.00 98.56 112 SER A CA 1
ATOM 848 C C . SER A 1 112 ? -7.580 8.100 -4.053 1.00 98.56 112 SER A C 1
ATOM 850 O O . SER A 1 112 ? -7.720 6.915 -4.350 1.00 98.56 112 SER A O 1
ATOM 852 N N . TRP A 1 113 ? -7.764 8.543 -2.805 1.00 98.69 113 TRP A N 1
ATOM 853 C CA . TRP A 1 113 ? -8.068 7.671 -1.671 1.00 98.69 113 TRP A CA 1
ATOM 854 C C . TRP A 1 113 ? -9.098 8.299 -0.743 1.00 98.69 113 TRP A C 1
ATOM 856 O O . TRP A 1 113 ? -9.065 9.506 -0.499 1.00 98.69 113 TRP A O 1
ATOM 866 N N . THR A 1 114 ? -9.966 7.458 -0.187 1.00 98.31 114 THR A N 1
ATOM 867 C CA . THR A 1 114 ? -10.951 7.827 0.834 1.00 98.31 114 THR A CA 1
ATOM 868 C C . THR A 1 114 ? -10.822 6.896 2.033 1.00 98.31 114 THR A C 1
ATOM 870 O O . THR A 1 114 ? -10.853 5.677 1.864 1.00 98.31 114 THR A O 1
ATOM 873 N N . ASP A 1 115 ? -10.698 7.458 3.237 1.00 98.00 115 ASP A N 1
ATOM 874 C CA . ASP A 1 115 ? -10.801 6.695 4.486 1.00 98.00 115 ASP A CA 1
ATOM 875 C C . ASP A 1 115 ? -12.221 6.138 4.619 1.00 98.00 115 ASP A C 1
ATOM 877 O O . ASP A 1 115 ? -13.192 6.893 4.592 1.00 98.00 115 ASP A O 1
ATOM 881 N N . VAL A 1 116 ? -12.344 4.823 4.786 1.00 96.94 116 VAL A N 1
ATOM 882 C CA . VAL A 1 116 ? -13.643 4.145 4.928 1.00 96.94 116 VAL A CA 1
ATOM 883 C C . VAL A 1 116 ? -13.863 3.592 6.332 1.00 96.94 116 VAL A C 1
ATOM 885 O O . VAL A 1 116 ? -15.005 3.501 6.771 1.00 96.94 116 VAL A O 1
ATOM 888 N N . PHE A 1 117 ? -12.788 3.265 7.058 1.00 96.06 117 PHE A N 1
ATOM 889 C CA . PHE A 1 117 ? -12.864 2.760 8.429 1.00 96.06 117 PHE A CA 1
ATOM 890 C C . PHE A 1 117 ? -11.655 3.183 9.264 1.00 96.06 117 PHE A C 1
ATOM 892 O O . PHE A 1 117 ? -10.516 3.162 8.794 1.00 96.06 117 PHE A O 1
ATOM 899 N N . THR A 1 118 ? -11.900 3.472 10.540 1.00 98.06 118 THR A N 1
ATOM 900 C CA . THR A 1 118 ? -10.866 3.487 11.580 1.00 98.06 118 THR A CA 1
ATOM 901 C C . THR A 1 118 ? -10.888 2.127 12.271 1.00 98.06 118 THR A C 1
ATOM 903 O O . THR A 1 118 ? -11.885 1.776 12.896 1.00 98.06 118 THR A O 1
ATOM 906 N N . LEU A 1 119 ? -9.815 1.345 12.126 1.00 97.94 119 LEU A N 1
ATOM 907 C CA . LEU A 1 119 ? -9.665 0.059 12.815 1.00 97.94 119 LEU A CA 1
ATOM 908 C C . LEU A 1 119 ? -9.354 0.274 14.290 1.00 97.94 119 LEU A C 1
ATOM 910 O O . LEU A 1 119 ? -9.913 -0.406 15.145 1.00 97.94 119 LEU A O 1
ATOM 914 N N . GLU A 1 120 ? -8.440 1.205 14.558 1.00 98.19 120 GLU A N 1
ATOM 915 C CA . GLU A 1 120 ? -7.970 1.534 15.895 1.00 98.19 120 GLU A CA 1
ATOM 916 C C . GLU A 1 120 ? -7.583 3.010 15.968 1.00 98.19 120 GLU A C 1
ATOM 918 O O . GLU A 1 120 ? -6.989 3.556 15.033 1.00 98.19 120 GLU A O 1
ATOM 923 N N . GLU A 1 121 ? -7.873 3.627 17.106 1.00 97.81 121 GLU A N 1
ATOM 924 C CA . GLU A 1 121 ? -7.458 4.984 17.442 1.00 97.81 121 GLU A CA 1
ATOM 925 C C . GLU A 1 121 ? -7.328 5.065 18.959 1.00 97.81 121 GLU A C 1
ATOM 927 O O . GLU A 1 121 ? -8.311 5.190 19.690 1.00 97.81 121 GLU A O 1
ATOM 932 N N . THR A 1 122 ? -6.114 4.857 19.462 1.00 97.44 122 THR A N 1
ATOM 933 C CA . THR A 1 122 ? -5.861 4.881 20.905 1.00 97.44 122 THR A CA 1
ATOM 934 C C . THR A 1 122 ? -4.463 5.395 21.199 1.00 97.44 122 THR A C 1
ATOM 936 O O . THR A 1 122 ? -3.459 4.824 20.765 1.00 97.44 122 THR A O 1
ATOM 939 N N . ASP A 1 123 ? -4.404 6.474 21.973 1.00 93.94 123 ASP A N 1
ATOM 940 C CA . ASP A 1 123 ? -3.151 7.084 22.394 1.00 93.94 123 ASP A CA 1
ATOM 941 C C . ASP A 1 123 ? -2.330 6.135 23.274 1.00 93.94 123 ASP A C 1
ATOM 943 O O . ASP A 1 123 ? -2.852 5.409 24.119 1.00 93.94 123 ASP A O 1
ATOM 947 N N . GLY A 1 124 ? -1.013 6.134 23.062 1.00 94.56 124 GLY A N 1
ATOM 948 C CA . GLY A 1 124 ? -0.081 5.257 23.777 1.00 94.56 124 GLY A CA 1
ATOM 949 C C . GLY A 1 124 ? -0.082 3.796 23.314 1.00 94.56 124 GLY A C 1
ATOM 950 O O . GLY A 1 124 ? 0.738 3.021 23.804 1.00 94.56 124 GLY A O 1
ATOM 951 N N . MET A 1 125 ? -0.941 3.416 22.362 1.00 97.00 125 MET A N 1
ATOM 952 C CA . MET A 1 125 ? -0.948 2.079 21.767 1.00 97.00 125 MET A CA 1
ATOM 953 C C . MET A 1 125 ? -0.224 2.043 20.420 1.00 97.00 125 MET A C 1
ATOM 955 O O . MET A 1 125 ? -0.104 3.049 19.717 1.00 97.00 125 MET A O 1
ATOM 959 N N . GLU A 1 126 ? 0.264 0.857 20.053 1.00 97.25 126 GLU A N 1
ATOM 960 C CA . GLU A 1 126 ? 0.889 0.608 18.754 1.00 97.25 126 GLU A CA 1
ATOM 961 C C . GLU A 1 126 ? 0.115 -0.454 17.961 1.00 97.25 126 GLU A C 1
ATOM 963 O O . GLU A 1 126 ? -0.045 -1.586 18.417 1.00 97.25 126 GLU A O 1
ATOM 968 N N . PHE A 1 127 ? -0.283 -0.117 16.735 1.00 98.25 127 PHE A N 1
ATOM 969 C CA . PHE A 1 127 ? -0.885 -1.034 15.771 1.00 98.25 127 PHE A CA 1
ATOM 970 C C . PHE A 1 127 ? -0.030 -1.061 14.511 1.00 98.25 127 PHE A C 1
ATOM 972 O O . PHE A 1 127 ? 0.145 -0.036 13.850 1.00 98.25 127 PHE A O 1
ATOM 979 N N . SER A 1 128 ? 0.530 -2.223 14.191 1.00 96.31 128 SER A N 1
ATOM 980 C CA . SER A 1 128 ? 1.616 -2.318 13.211 1.00 96.31 128 SER A CA 1
ATOM 981 C C . SER A 1 128 ? 1.515 -3.572 12.353 1.00 96.31 128 SER A C 1
ATOM 983 O O . SER A 1 128 ? 0.991 -4.594 12.798 1.00 96.31 128 SER A O 1
ATOM 985 N N . TYR A 1 129 ? 2.123 -3.496 11.164 1.00 97.50 129 TYR A N 1
ATOM 986 C CA . TYR A 1 129 ? 2.266 -4.597 10.202 1.00 97.50 129 TYR A CA 1
ATOM 987 C C . TYR A 1 129 ? 0.924 -5.231 9.825 1.00 97.50 129 TYR A C 1
ATOM 989 O O . TYR A 1 129 ? 0.698 -6.401 10.143 1.00 97.50 129 TYR A O 1
ATOM 997 N N . PRO A 1 130 ? 0.020 -4.463 9.189 1.00 98.44 130 PRO A N 1
ATOM 998 C CA . PRO A 1 130 ? -1.191 -5.054 8.660 1.00 98.44 130 PRO A CA 1
ATOM 999 C C . PRO A 1 130 ? -0.861 -6.094 7.580 1.00 98.44 130 PRO A C 1
ATOM 1001 O O . PRO A 1 130 ? 0.150 -5.970 6.890 1.00 98.44 130 PRO A O 1
ATOM 1004 N N . ALA A 1 131 ? -1.732 -7.088 7.434 1.00 98.56 131 ALA A N 1
ATOM 1005 C CA . ALA A 1 131 ? -1.802 -7.971 6.278 1.00 98.56 131 ALA A CA 1
ATOM 1006 C C . ALA A 1 131 ? -3.252 -8.037 5.785 1.00 98.56 131 ALA A C 1
ATOM 1008 O O . ALA A 1 131 ? -4.158 -8.238 6.602 1.00 98.56 131 ALA A O 1
ATOM 1009 N N . VAL A 1 132 ? -3.473 -7.856 4.484 1.00 98.62 132 VAL A N 1
ATOM 1010 C CA . VAL A 1 132 ? -4.795 -7.687 3.866 1.00 98.62 132 VAL A CA 1
ATOM 1011 C C . VAL A 1 132 ? -4.965 -8.663 2.706 1.00 98.62 132 VAL A C 1
ATOM 1013 O O . VAL A 1 132 ? -4.172 -8.678 1.771 1.00 98.62 132 VAL A O 1
ATOM 1016 N N . ILE A 1 133 ? -6.044 -9.445 2.725 1.00 98.44 133 ILE A N 1
ATOM 1017 C CA . ILE A 1 133 ? -6.430 -10.316 1.605 1.00 98.44 133 ILE A CA 1
ATOM 1018 C C . ILE A 1 133 ? -7.923 -10.189 1.312 1.00 98.44 133 ILE A C 1
ATOM 1020 O O . ILE A 1 133 ? -8.712 -9.934 2.221 1.00 98.44 133 ILE A O 1
ATOM 1024 N N . GLN A 1 134 ? -8.317 -10.424 0.060 1.00 98.31 134 GLN A N 1
ATOM 1025 C CA . GLN A 1 134 ? -9.697 -10.775 -0.271 1.00 98.31 134 GLN A CA 1
ATOM 1026 C C . GLN A 1 134 ? -9.790 -12.301 -0.366 1.00 98.31 134 GLN A C 1
ATOM 1028 O O . GLN A 1 134 ? -9.042 -12.920 -1.125 1.00 98.31 134 GLN A O 1
ATOM 1033 N N . ALA A 1 135 ? -10.668 -12.905 0.428 1.00 97.62 135 ALA A N 1
ATOM 1034 C CA . ALA A 1 135 ? -10.916 -14.339 0.419 1.00 97.62 135 ALA A CA 1
ATOM 1035 C C . ALA A 1 135 ? -11.897 -14.729 -0.703 1.00 97.62 135 ALA A C 1
ATOM 1037 O O . ALA A 1 135 ? -12.514 -13.885 -1.355 1.00 97.62 135 ALA A O 1
ATOM 1038 N N . SER A 1 136 ? -12.033 -16.034 -0.957 1.00 96.44 136 SER A N 1
ATOM 1039 C CA . SER A 1 136 ? -12.881 -16.568 -2.034 1.00 96.44 136 SER A CA 1
ATOM 1040 C C . SER A 1 136 ? -14.380 -16.353 -1.819 1.00 96.44 136 SER A C 1
ATOM 1042 O O . SER A 1 136 ? -15.151 -16.468 -2.765 1.00 96.44 136 SER A O 1
ATOM 1044 N N . ASP A 1 137 ? -14.796 -16.063 -0.587 1.00 96.06 137 ASP A N 1
ATOM 1045 C CA . ASP A 1 137 ? -16.161 -15.654 -0.239 1.00 96.06 137 ASP A CA 1
ATOM 1046 C C . ASP A 1 137 ? -16.430 -14.164 -0.533 1.00 96.06 137 ASP A C 1
ATOM 1048 O O . ASP A 1 137 ? -17.535 -13.675 -0.311 1.00 96.06 137 ASP A O 1
ATOM 1052 N N . GLY A 1 138 ? -15.430 -13.443 -1.052 1.00 96.56 138 GLY A N 1
ATOM 1053 C CA . GLY A 1 138 ? -15.501 -12.022 -1.375 1.00 96.56 138 GLY A CA 1
ATOM 1054 C C . GLY A 1 138 ? -15.190 -11.098 -0.198 1.00 96.56 138 GLY A C 1
ATOM 1055 O O . GLY A 1 138 ? -15.047 -9.892 -0.417 1.00 96.56 138 GLY A O 1
ATOM 1056 N N . LEU A 1 139 ? -15.034 -11.629 1.018 1.00 98.00 139 LEU A N 1
ATOM 1057 C CA . LEU A 1 139 ? -14.747 -10.841 2.212 1.00 98.00 139 LEU A CA 1
ATOM 1058 C C . LEU A 1 139 ? -13.286 -10.390 2.246 1.00 98.00 139 LEU A C 1
ATOM 1060 O O . LEU A 1 139 ? -12.382 -11.062 1.748 1.00 98.00 139 LEU A O 1
ATOM 1064 N N . VAL A 1 140 ? -13.043 -9.239 2.867 1.00 98.38 140 VAL A N 1
ATOM 1065 C CA . VAL A 1 140 ? -11.698 -8.702 3.086 1.00 98.38 140 VAL A CA 1
ATOM 1066 C C . VAL A 1 140 ? -11.271 -9.003 4.513 1.00 98.38 140 VAL A C 1
ATOM 1068 O O . VAL A 1 140 ? -11.907 -8.566 5.470 1.00 98.38 140 VAL A O 1
ATOM 1071 N N . HIS A 1 141 ? -10.175 -9.738 4.655 1.00 98.62 141 HIS A N 1
ATOM 1072 C CA . HIS A 1 141 ? -9.589 -10.101 5.936 1.00 98.62 141 HIS A CA 1
ATOM 1073 C C . HIS A 1 141 ? -8.379 -9.217 6.200 1.00 98.62 141 HIS A C 1
ATOM 1075 O O . HIS A 1 141 ? -7.499 -9.095 5.348 1.00 98.62 141 HIS A O 1
ATOM 1081 N N . ILE A 1 142 ? -8.325 -8.637 7.396 1.00 98.75 142 ILE A N 1
ATOM 1082 C CA . ILE A 1 142 ? -7.213 -7.806 7.849 1.00 98.75 142 ILE A CA 1
ATOM 1083 C C . ILE A 1 142 ? -6.684 -8.369 9.160 1.00 98.75 142 ILE A C 1
ATOM 1085 O O . ILE A 1 142 ? -7.441 -8.561 10.111 1.00 98.75 142 ILE A O 1
ATOM 1089 N N . THR A 1 143 ? -5.379 -8.612 9.226 1.00 98.81 143 THR A N 1
ATOM 1090 C CA . THR A 1 143 ? -4.680 -8.931 10.478 1.00 98.81 143 THR A CA 1
ATOM 1091 C C . THR A 1 143 ? -3.635 -7.873 10.781 1.00 98.81 143 THR A C 1
ATOM 1093 O O . THR A 1 143 ? -3.145 -7.232 9.861 1.00 98.81 143 THR A O 1
ATOM 1096 N N . TYR A 1 144 ? -3.319 -7.644 12.052 1.00 98.75 144 TYR A N 1
ATOM 1097 C CA . TYR A 1 144 ? -2.281 -6.697 12.473 1.00 98.75 144 TYR A CA 1
ATOM 1098 C C . TYR A 1 144 ? -1.825 -7.003 13.897 1.00 98.75 144 TYR A C 1
ATOM 1100 O O . TYR A 1 144 ? -2.542 -7.633 14.678 1.00 98.75 144 TYR A O 1
ATOM 1108 N N . THR A 1 145 ? -0.631 -6.530 14.255 1.00 98.38 145 THR A N 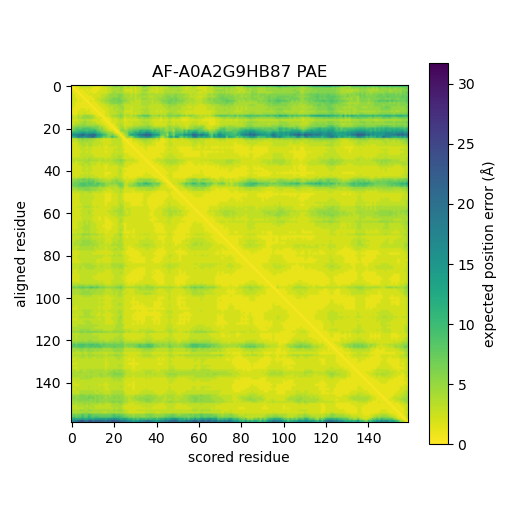1
ATOM 1109 C CA . THR A 1 145 ? -0.170 -6.596 15.645 1.00 98.38 145 THR A CA 1
ATOM 1110 C C . THR A 1 145 ? -0.930 -5.574 16.490 1.00 98.38 145 THR A C 1
ATOM 1112 O O . THR A 1 145 ? -1.024 -4.405 16.118 1.00 98.38 145 THR A O 1
ATOM 1115 N N . TYR A 1 146 ? -1.467 -6.012 17.626 1.00 98.12 146 TYR A N 1
ATOM 1116 C CA . TYR A 1 146 ? -2.179 -5.188 18.597 1.00 98.12 146 TYR A CA 1
ATOM 1117 C C . TYR A 1 146 ? -1.281 -4.983 19.814 1.00 98.12 146 TYR A C 1
ATOM 1119 O O . TYR A 1 146 ? -0.979 -5.928 20.548 1.00 98.12 146 TYR A O 1
ATOM 1127 N N . ASN A 1 147 ? -0.773 -3.762 19.966 1.00 96.94 147 ASN A N 1
ATOM 1128 C CA . ASN A 1 147 ? 0.206 -3.363 20.975 1.00 96.94 147 ASN A CA 1
ATOM 1129 C C . ASN A 1 147 ? 1.431 -4.292 21.073 1.00 96.94 147 ASN A C 1
ATOM 1131 O O . ASN A 1 147 ? 2.021 -4.452 22.137 1.00 96.94 147 ASN A O 1
ATOM 1135 N N . ARG A 1 148 ? 1.788 -4.955 19.962 1.00 94.69 148 ARG A N 1
ATOM 1136 C CA . ARG A 1 148 ? 2.879 -5.945 19.861 1.00 94.69 148 ARG A CA 1
ATOM 1137 C C . ARG A 1 148 ? 2.783 -7.139 20.821 1.00 94.69 148 ARG A C 1
ATOM 1139 O O . ARG A 1 148 ? 3.765 -7.860 20.981 1.00 94.69 148 ARG A O 1
ATOM 1146 N N . THR A 1 149 ? 1.625 -7.370 21.429 1.00 97.50 149 THR A N 1
ATOM 1147 C CA . THR A 1 149 ? 1.390 -8.497 22.344 1.00 97.50 149 THR A CA 1
ATOM 1148 C C . THR A 1 149 ? 0.450 -9.536 21.752 1.00 97.50 149 THR A C 1
ATOM 1150 O O . THR A 1 149 ? 0.497 -10.698 22.146 1.00 97.50 149 THR A O 1
ATOM 1153 N N . GLN A 1 150 ? -0.398 -9.132 20.806 1.00 97.50 150 GLN A N 1
ATOM 11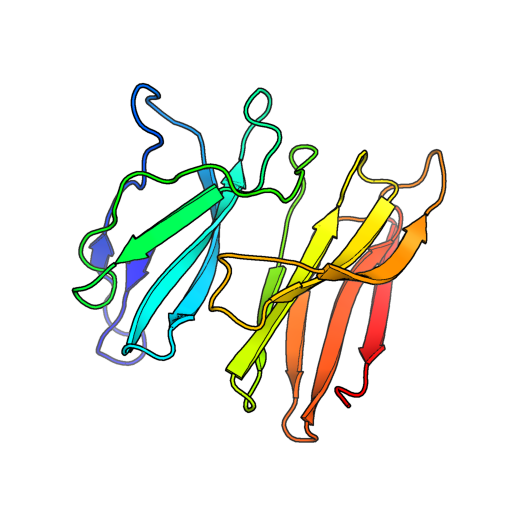54 C CA . GLN A 1 150 ? -1.403 -9.986 20.182 1.00 97.50 150 GLN A CA 1
ATOM 1155 C C . GLN A 1 150 ? -1.470 -9.724 18.677 1.00 97.50 150 GLN A C 1
ATOM 1157 O O . GLN A 1 150 ? -0.969 -8.710 18.187 1.00 97.50 150 GLN A O 1
ATOM 1162 N N . ILE A 1 151 ? -2.125 -10.629 17.953 1.00 98.50 151 ILE A N 1
ATOM 1163 C CA . ILE A 1 151 ? -2.579 -10.392 16.584 1.00 98.50 151 ILE A CA 1
ATOM 1164 C C . ILE A 1 151 ? -4.095 -10.243 16.629 1.00 98.50 151 ILE A C 1
ATOM 1166 O O . ILE A 1 151 ? -4.782 -11.125 17.144 1.00 98.50 151 ILE A O 1
ATOM 1170 N N . LYS A 1 152 ? -4.614 -9.138 16.096 1.00 98.56 152 LYS A N 1
ATOM 1171 C CA . LYS A 1 152 ? -6.053 -8.932 15.919 1.00 98.56 152 LYS A CA 1
ATOM 1172 C C . LYS A 1 152 ? -6.431 -9.252 14.478 1.00 98.56 152 LYS A C 1
ATOM 1174 O O . LYS A 1 152 ? -5.656 -8.984 13.561 1.00 98.56 152 LYS A O 1
ATOM 1179 N N . HIS A 1 153 ? -7.608 -9.842 14.295 1.00 98.69 153 HIS A N 1
ATOM 1180 C CA . HIS A 1 153 ? -8.189 -10.184 12.998 1.00 98.69 153 HIS A CA 1
ATOM 1181 C C . HIS A 1 153 ? -9.551 -9.503 12.866 1.00 98.69 153 HIS A C 1
ATOM 1183 O O . HIS A 1 153 ? -10.363 -9.549 13.789 1.00 98.69 153 HIS A O 1
ATOM 1189 N N . VAL A 1 154 ? -9.777 -8.846 11.733 1.00 98.19 154 VAL A N 1
ATOM 1190 C CA . VAL A 1 154 ? -11.024 -8.159 11.385 1.00 98.19 154 VAL A CA 1
ATOM 1191 C C . VAL A 1 154 ? -11.448 -8.600 9.986 1.00 98.19 154 VAL A C 1
ATOM 1193 O O . VAL A 1 154 ? -10.603 -8.841 9.121 1.00 98.19 154 VAL A O 1
ATOM 1196 N N . VAL A 1 155 ? -12.756 -8.716 9.770 1.00 98.06 155 VAL A N 1
ATOM 1197 C CA . VAL A 1 155 ? -13.350 -9.095 8.486 1.00 98.06 155 VAL A CA 1
ATOM 1198 C C . VAL A 1 155 ? -14.316 -8.004 8.045 1.00 98.06 155 VAL A C 1
ATOM 1200 O O . VAL A 1 155 ? -15.134 -7.541 8.838 1.00 98.06 155 VAL A O 1
ATOM 1203 N N . PHE A 1 156 ? -14.223 -7.611 6.779 1.00 93.81 156 PHE A N 1
ATOM 1204 C CA . PHE A 1 156 ? -15.099 -6.640 6.138 1.00 93.81 156 PHE A CA 1
ATOM 1205 C C . PHE A 1 156 ? -15.833 -7.284 4.972 1.00 93.81 156 PHE A C 1
ATOM 1207 O O . PHE A 1 156 ? -15.249 -8.055 4.212 1.00 93.81 156 PHE A O 1
ATOM 1214 N N . GLN A 1 157 ? -17.093 -6.904 4.795 1.00 93.19 157 GLN A N 1
ATOM 1215 C CA . GLN A 1 157 ? -17.845 -7.192 3.584 1.00 93.19 157 GLN A CA 1
ATOM 1216 C C . GLN A 1 157 ? -17.761 -5.975 2.651 1.00 93.19 157 GLN A C 1
ATOM 1218 O O . GLN A 1 157 ? -18.247 -4.902 3.019 1.00 93.19 157 GLN A O 1
ATOM 1223 N N . PRO A 1 158 ? -17.131 -6.096 1.470 1.00 82.69 158 PRO A N 1
ATOM 1224 C CA . PRO A 1 158 ? -17.143 -5.037 0.471 1.00 82.69 158 PRO A CA 1
ATOM 1225 C C . PRO A 1 158 ? -18.552 -4.931 -0.122 1.00 82.69 158 PRO A C 1
ATOM 1227 O O . PRO A 1 158 ? -19.029 -5.881 -0.740 1.00 82.69 158 PRO A O 1
ATOM 1230 N N . ASN A 1 159 ? -19.220 -3.797 0.096 1.00 72.31 159 ASN A N 1
ATOM 1231 C CA . ASN A 1 159 ? -20.500 -3.472 -0.548 1.00 72.31 159 ASN A CA 1
ATOM 1232 C C . ASN A 1 159 ? -20.295 -2.967 -1.973 1.00 72.31 159 ASN A C 1
ATOM 1234 O O . ASN A 1 159 ? -19.237 -2.326 -2.210 1.00 72.31 159 ASN A O 1
#

pLDDT: mean 95.57, std 4.81, range [69.38, 98.81]

Secondary structure (DSSP, 8-state):
-EE-SSTTSS-EE-----BTTBSS-EEEEEEEE-TTS-EEEEEEEPTTT-EEEEEEESSSSSS-PPPEEEEEE-SS---EEEE-TTS-EEEEEE-SSTTEEEEEEESSTTSS-EEEEEEEE-TT--EEEEEEEE-TTSPEEEEEEETTTEEEEEEE---

Radius of gyration: 15.74 Å; Cα contacts (8 Å, |Δi|>4): 391; chains: 1; bounding box: 40×35×42 Å

Nearest PDB structures (foldseek):
  5hx0-assembly1_B  TM=8.120E-01  e=1.211E-06  Dyadobacter fermentans DSM 18053
  8axs-assembly1_A  TM=7.356E-01  e=2.117E-06  Akkermansia muciniphila
  6myv-assembly2_B  TM=7.091E-01  e=3.820E-05  bacterium
  4q6k-assembly1_A  TM=7.144E-01  e=9.052E-05  Bacteroides caccae ATCC 43185
  3h6j-assembly1_A  TM=5.328E-01  e=3.280E-05  Pseudomonas aeruginosa

InterPro domains:
  IPR011040 Sialidase [PF13088] (1-142)
  IPR036278 Sialidase superfamily [SSF50939] (3-158)

Solvent-accessible surface area (backbone atoms only — not comparable to full-atom values): 8901 Å² total; per-residue (Å²): 89,77,48,55,92,61,90,69,76,51,79,47,80,29,69,84,68,35,33,84,99,45,95,76,51,63,46,70,75,38,74,44,73,38,97,88,68,33,36,38,32,41,24,30,24,44,85,92,67,45,19,31,25,38,32,43,15,84,65,84,58,59,51,65,44,62,35,41,73,52,92,50,49,21,60,58,52,51,52,25,41,39,70,45,96,89,60,36,34,41,36,37,37,29,42,92,35,48,26,29,29,32,33,32,40,16,82,59,79,70,77,51,76,44,82,77,43,75,80,44,78,41,89,97,43,42,47,45,54,39,45,45,44,70,48,96,88,60,34,36,40,38,36,28,29,44,62,80,79,46,75,48,77,49,78,43,79,78,128

Organism: NCBI:txid429701

Sequence (159 aa):
MEITADLGRTWRKYGPIYIQGRSLSVIQPVPYKTAKGSLRILLRSFTGINKICMSESSDGGCTWDNARPTQLPNPNSGIDGVKLTDGRLVLAYNTISRGVLKVAVSTDDGDSWTDVFTLEETDGMEFSYPAVIQASDGLVHITYTYNRTQIKHVVFQPN